Protein AF-A0A1F6CPT9-F1 (afdb_monomer)

Sequence (129 aa):
MKGLKEGGGSLDKKAQEIASQERLVRDHKRMLEDFEKDITEIAAGVELTQDSISREDEIAEALLAEGKIDVEFAKIIGRSQLLQASSIEDTNVRLQELRHFAELLETAITEEEARLTELLEQYSGGKRQ

Mean predicted aligned error: 8.27 Å

Foldseek 3Di:
DDDDDDPPPPLVVLVVVLVVLVVVLVVLVVVLVVLVVVLVVLVVVLVVLVVVLVVLVVVLVVCVVVVVDDPVVSVVSVVVNVVSVVVSVVSVVVSVVSVVVSVVSVVVSVVSVVVSVVSVVVSVVVVVD

pLDDT: mean 87.81, std 13.7, range [42.22, 97.62]

Structure (mmCIF, N/CA/C/O backbone):
data_AF-A0A1F6CPT9-F1
#
_entry.id   AF-A0A1F6CPT9-F1
#
loop_
_atom_site.group_PDB
_atom_site.id
_atom_site.type_symbol
_atom_site.label_atom_id
_atom_site.label_alt_id
_atom_site.label_comp_id
_atom_site.label_asym_id
_atom_site.label_entity_id
_atom_site.label_seq_id
_atom_site.pdbx_PDB_ins_code
_atom_site.Cartn_x
_atom_site.Cartn_y
_atom_site.Cartn_z
_atom_site.occupancy
_atom_site.B_iso_or_equiv
_atom_site.auth_seq_id
_atom_site.auth_comp_id
_atom_site.auth_asym_id
_atom_site.auth_atom_id
_atom_site.pdbx_PDB_model_num
ATOM 1 N N . MET A 1 1 ? 25.801 8.611 -60.720 1.00 42.22 1 MET A N 1
ATOM 2 C CA . MET A 1 1 ? 26.334 8.635 -59.341 1.00 42.22 1 MET A CA 1
ATOM 3 C C . MET A 1 1 ? 25.163 8.523 -58.369 1.00 42.22 1 MET A C 1
ATOM 5 O O . MET A 1 1 ? 24.420 9.484 -58.232 1.00 42.22 1 MET A O 1
ATOM 9 N N . LYS A 1 2 ? 24.926 7.347 -57.771 1.00 44.81 2 LYS A N 1
ATOM 10 C CA . LYS A 1 2 ? 23.940 7.175 -56.688 1.00 44.81 2 LYS A CA 1
ATOM 11 C C . LYS A 1 2 ? 24.688 7.319 -55.363 1.00 44.81 2 LYS A C 1
ATOM 13 O O . LYS A 1 2 ? 25.382 6.400 -54.948 1.00 44.81 2 LYS A O 1
ATOM 18 N N . GLY A 1 3 ? 24.623 8.516 -54.785 1.00 45.69 3 GLY A N 1
ATOM 19 C CA . GLY A 1 3 ? 25.220 8.843 -53.495 1.00 45.69 3 GLY A CA 1
ATOM 20 C C . GLY A 1 3 ? 24.296 8.435 -52.352 1.00 45.69 3 GLY A C 1
ATOM 21 O O . GLY A 1 3 ? 23.178 8.931 -52.246 1.00 45.69 3 GLY A O 1
ATOM 22 N N . LEU A 1 4 ? 24.803 7.503 -51.554 1.00 52.97 4 LEU A N 1
ATOM 23 C CA . LEU A 1 4 ? 24.401 7.066 -50.218 1.00 52.97 4 LEU A CA 1
ATOM 24 C C . LEU A 1 4 ? 23.574 8.098 -49.419 1.00 52.97 4 LEU A C 1
ATOM 26 O O . LEU A 1 4 ? 24.064 9.171 -49.074 1.00 52.97 4 LEU A O 1
ATOM 30 N N . LYS A 1 5 ? 22.343 7.726 -49.053 1.00 50.75 5 LYS A N 1
ATOM 31 C CA . LYS A 1 5 ? 21.540 8.372 -48.000 1.00 50.75 5 LYS A CA 1
ATOM 32 C C . LYS A 1 5 ? 20.895 7.299 -47.122 1.00 50.75 5 LYS A C 1
ATOM 34 O O . LYS A 1 5 ? 19.693 7.102 -47.199 1.00 50.75 5 LYS A O 1
ATOM 39 N N . GLU A 1 6 ? 21.672 6.595 -46.300 1.00 49.88 6 GLU A N 1
ATOM 40 C CA . GLU A 1 6 ? 21.086 5.641 -45.332 1.00 49.88 6 GLU A CA 1
ATOM 41 C C . GLU A 1 6 ? 21.677 5.721 -43.910 1.00 49.88 6 GLU A C 1
ATOM 43 O O . GLU A 1 6 ? 21.292 4.951 -43.041 1.00 49.88 6 GLU A O 1
ATOM 48 N N . GLY A 1 7 ? 22.539 6.701 -43.606 1.00 48.66 7 GLY A N 1
ATOM 49 C CA . GLY A 1 7 ? 23.173 6.804 -42.279 1.00 48.66 7 GLY A CA 1
ATOM 50 C C . GLY A 1 7 ? 22.349 7.483 -41.170 1.00 48.66 7 GLY A C 1
ATOM 51 O O . GLY A 1 7 ? 22.655 7.301 -39.998 1.00 48.66 7 GLY A O 1
ATOM 52 N N . GLY A 1 8 ? 21.314 8.268 -41.501 1.00 50.97 8 GLY A N 1
ATOM 53 C CA . GLY A 1 8 ? 20.643 9.149 -40.524 1.00 50.97 8 GLY A CA 1
ATOM 54 C C . GLY A 1 8 ? 19.485 8.524 -39.734 1.00 50.97 8 GLY A C 1
ATOM 55 O O . GLY A 1 8 ? 19.234 8.905 -38.600 1.00 50.97 8 GLY A O 1
ATOM 56 N N . GLY A 1 9 ? 18.781 7.535 -40.291 1.00 58.88 9 GLY A N 1
ATOM 57 C CA . GLY A 1 9 ? 17.502 7.077 -39.725 1.00 58.88 9 GLY A CA 1
ATOM 58 C C . GLY A 1 9 ? 17.594 6.106 -38.541 1.00 58.88 9 GLY A C 1
ATOM 59 O O . GLY A 1 9 ? 16.593 5.885 -37.869 1.00 58.88 9 GLY A O 1
ATOM 60 N N . SER A 1 10 ? 18.756 5.492 -38.296 1.00 63.56 10 SER A N 1
ATOM 61 C CA . SER A 1 10 ? 18.927 4.473 -37.243 1.00 63.56 10 SER A CA 1
ATOM 62 C C . SER A 1 10 ? 19.266 5.093 -35.882 1.00 63.56 10 SER A C 1
ATOM 64 O O . SER A 1 10 ? 18.710 4.698 -34.858 1.00 63.56 10 SER A O 1
ATOM 66 N N . LEU A 1 11 ? 20.122 6.120 -35.869 1.00 66.19 11 LEU A N 1
ATOM 67 C CA . LEU A 1 11 ? 20.515 6.825 -34.645 1.00 66.19 11 LEU A CA 1
ATOM 68 C C . LEU A 1 11 ? 19.373 7.671 -34.070 1.00 66.19 11 LEU A C 1
ATOM 70 O O . LEU A 1 11 ? 19.193 7.684 -32.853 1.00 66.19 11 LEU A O 1
ATOM 74 N N . ASP A 1 12 ? 18.564 8.299 -34.927 1.00 78.75 12 ASP A N 1
ATOM 75 C CA . ASP A 1 12 ? 17.390 9.069 -34.499 1.00 78.75 12 ASP A CA 1
ATOM 76 C C . ASP A 1 12 ? 16.321 8.173 -33.857 1.00 78.75 12 ASP A C 1
ATOM 78 O O . ASP A 1 12 ? 15.718 8.548 -32.853 1.00 78.75 12 ASP A O 1
ATOM 82 N N . LYS A 1 13 ? 16.135 6.948 -34.370 1.00 83.38 13 LYS A N 1
ATOM 83 C CA . LYS A 1 13 ? 15.224 5.957 -33.774 1.00 83.38 13 LYS A CA 1
ATOM 84 C C . LYS A 1 13 ? 15.705 5.474 -32.407 1.00 83.38 13 LYS A C 1
ATOM 86 O O . LYS A 1 13 ? 14.904 5.406 -31.484 1.00 83.38 13 LYS A O 1
ATOM 91 N N . LYS A 1 14 ? 17.005 5.194 -32.252 1.00 84.38 14 LYS A N 1
ATOM 92 C CA . LYS A 1 14 ? 17.580 4.793 -30.954 1.00 84.38 14 LYS A CA 1
ATOM 93 C C . LYS A 1 14 ? 17.473 5.900 -29.905 1.00 84.38 14 LYS A C 1
ATOM 95 O O . LYS A 1 14 ? 17.148 5.622 -28.759 1.00 84.38 14 LYS A O 1
ATOM 100 N N . ALA A 1 15 ? 17.704 7.154 -30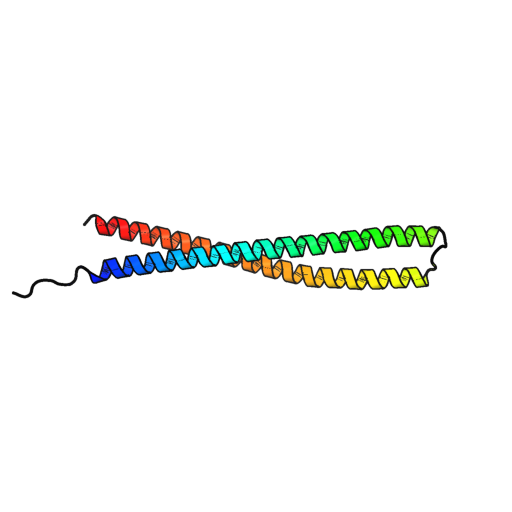.296 1.00 87.62 15 ALA A N 1
ATOM 101 C CA . ALA A 1 15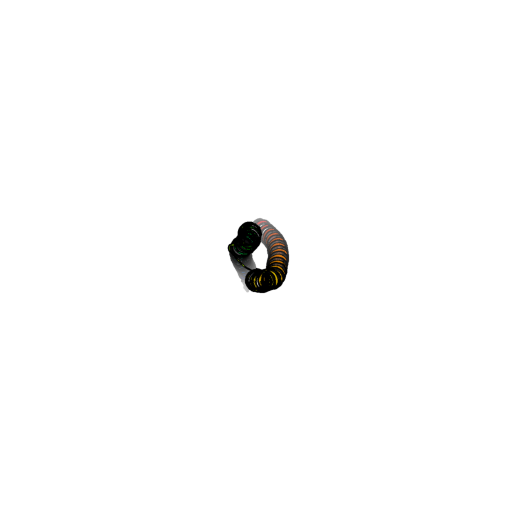 ? 17.530 8.292 -29.395 1.00 87.62 15 ALA A CA 1
ATOM 102 C C . ALA A 1 15 ? 16.063 8.460 -28.954 1.00 87.62 15 ALA A C 1
ATOM 104 O O . ALA A 1 15 ? 15.803 8.754 -27.790 1.00 87.62 15 ALA A O 1
ATOM 105 N N . GLN A 1 16 ? 15.106 8.234 -29.862 1.00 89.06 16 GLN A N 1
ATOM 106 C CA . GLN A 1 16 ? 13.678 8.228 -29.528 1.00 89.06 16 GLN A CA 1
ATOM 107 C C . GLN A 1 16 ? 13.300 7.073 -28.592 1.00 89.06 16 GLN A C 1
ATOM 109 O O . GLN A 1 16 ? 12.534 7.290 -27.657 1.00 89.06 16 GLN A O 1
ATOM 114 N N . GLU A 1 17 ? 13.847 5.873 -28.806 1.00 91.69 17 GLU A N 1
ATOM 115 C CA . GLU A 1 17 ? 13.614 4.714 -27.932 1.00 91.69 17 GLU A CA 1
ATOM 116 C C . GLU A 1 17 ? 14.142 4.962 -26.514 1.00 91.69 17 GLU A C 1
ATOM 118 O O . GLU A 1 17 ? 13.404 4.765 -25.554 1.00 91.69 17 GLU A O 1
ATOM 123 N N . ILE A 1 18 ? 15.361 5.498 -26.378 1.00 93.31 18 ILE A N 1
ATOM 124 C CA . ILE A 1 18 ? 15.940 5.886 -25.080 1.00 93.31 18 ILE A CA 1
ATOM 125 C C . ILE A 1 18 ? 15.045 6.904 -24.370 1.00 93.31 18 ILE A C 1
ATOM 127 O O . ILE A 1 18 ? 14.663 6.684 -23.227 1.00 93.31 18 ILE A O 1
ATOM 131 N N . ALA A 1 19 ? 14.646 7.981 -25.052 1.00 92.94 19 ALA A N 1
ATOM 132 C CA . ALA A 1 19 ? 13.797 9.010 -24.451 1.00 92.94 19 ALA A CA 1
ATOM 133 C C . ALA A 1 19 ? 12.412 8.474 -24.039 1.00 92.94 19 ALA A C 1
ATOM 135 O O . ALA A 1 19 ? 11.825 8.940 -23.059 1.00 92.94 19 ALA A O 1
ATOM 136 N N . SER A 1 20 ? 11.874 7.505 -24.787 1.00 93.62 20 SER A N 1
ATOM 137 C CA . SER A 1 20 ? 10.632 6.816 -24.429 1.00 93.62 20 SER A CA 1
ATOM 138 C C . SER A 1 20 ? 10.817 5.944 -23.188 1.00 93.62 20 SER A C 1
ATOM 140 O O . SER A 1 20 ? 9.979 5.992 -22.291 1.00 93.62 20 SER A O 1
ATOM 142 N N . GLN A 1 21 ? 11.914 5.188 -23.118 1.00 93.31 21 GLN A N 1
ATOM 143 C CA . GLN A 1 21 ? 12.230 4.316 -21.988 1.00 93.31 21 GLN A CA 1
ATOM 144 C C . GLN A 1 21 ? 12.505 5.124 -20.710 1.00 93.31 21 GLN A C 1
ATOM 146 O O . GLN A 1 21 ? 11.977 4.804 -19.653 1.00 93.31 21 GLN A O 1
ATOM 151 N N . GLU A 1 22 ? 13.249 6.230 -20.805 1.00 95.56 22 GLU A N 1
ATOM 152 C CA . GLU A 1 22 ? 13.483 7.156 -19.687 1.00 95.56 22 GLU A CA 1
ATOM 153 C C . GLU A 1 22 ? 12.182 7.737 -19.127 1.00 95.56 22 GLU A C 1
ATOM 155 O O . GLU A 1 22 ? 12.051 7.940 -17.918 1.00 95.56 22 GLU A O 1
ATOM 160 N N . ARG A 1 23 ? 11.221 8.043 -20.009 1.00 96.19 23 ARG A N 1
ATOM 161 C CA . ARG A 1 23 ? 9.907 8.531 -19.588 1.00 96.19 23 ARG A CA 1
ATOM 162 C C . ARG A 1 23 ? 9.133 7.440 -18.855 1.00 96.19 23 ARG A C 1
ATOM 164 O O . ARG A 1 23 ? 8.587 7.730 -17.799 1.00 96.19 23 ARG A O 1
ATOM 171 N N . LEU A 1 24 ? 9.127 6.220 -19.384 1.00 93.88 24 LEU A N 1
ATOM 172 C CA . LEU A 1 24 ? 8.409 5.095 -18.789 1.00 93.88 24 LEU A CA 1
ATOM 173 C C . LEU A 1 24 ? 8.935 4.763 -17.385 1.00 93.88 24 LEU A C 1
ATOM 175 O O . LEU A 1 24 ? 8.155 4.743 -16.438 1.00 93.88 24 LEU A O 1
ATOM 179 N N . VAL A 1 25 ? 10.261 4.674 -17.223 1.00 95.56 25 VAL A N 1
ATOM 180 C CA . VAL A 1 25 ? 10.915 4.502 -15.913 1.00 95.56 25 VAL A CA 1
ATOM 181 C C . VAL A 1 25 ? 10.509 5.610 -14.941 1.00 95.56 25 VAL A C 1
ATOM 183 O O . VAL A 1 25 ? 10.185 5.342 -13.786 1.00 95.56 25 VAL A O 1
ATOM 186 N N . ARG A 1 26 ? 10.508 6.872 -15.390 1.00 97.31 26 ARG A N 1
ATOM 187 C CA . ARG A 1 26 ? 10.123 8.012 -14.545 1.00 97.31 26 ARG A CA 1
ATOM 188 C C . ARG A 1 26 ? 8.660 7.939 -14.112 1.00 97.31 26 ARG A C 1
ATOM 190 O O . ARG A 1 26 ? 8.367 8.210 -12.951 1.00 97.31 26 ARG A O 1
ATOM 197 N N . ASP A 1 27 ? 7.763 7.607 -15.033 1.00 96.00 27 ASP A N 1
ATOM 198 C CA . ASP A 1 27 ? 6.329 7.531 -14.762 1.00 96.00 27 ASP A CA 1
ATOM 199 C C . ASP A 1 27 ? 6.016 6.365 -13.806 1.00 96.00 27 ASP A C 1
ATOM 201 O O . ASP A 1 27 ? 5.261 6.548 -12.851 1.00 96.00 27 ASP A O 1
ATOM 205 N N . HIS A 1 28 ? 6.660 5.207 -13.986 1.00 95.25 28 HIS A N 1
ATOM 206 C CA . HIS A 1 28 ? 6.550 4.076 -13.062 1.00 95.25 28 HIS A CA 1
ATOM 207 C C . HIS A 1 28 ? 7.106 4.399 -11.670 1.00 95.25 28 HIS A C 1
ATOM 209 O O . HIS A 1 28 ? 6.447 4.098 -10.679 1.00 95.25 28 HIS A O 1
ATOM 215 N N . LYS A 1 29 ? 8.262 5.070 -11.567 1.00 97.00 29 LYS A N 1
ATOM 216 C CA . LYS A 1 29 ? 8.804 5.512 -10.268 1.00 97.00 29 LYS A CA 1
ATOM 217 C C . LYS A 1 29 ? 7.854 6.441 -9.528 1.00 97.00 29 LYS A C 1
ATOM 219 O O . LYS A 1 29 ? 7.632 6.263 -8.339 1.00 97.00 29 LYS A O 1
ATOM 224 N N . ARG A 1 30 ? 7.248 7.393 -10.237 1.00 97.62 30 ARG A N 1
ATOM 225 C CA . ARG A 1 30 ? 6.253 8.287 -9.641 1.00 97.62 30 ARG A CA 1
ATOM 226 C C . ARG A 1 30 ? 5.025 7.522 -9.140 1.00 97.62 30 ARG A C 1
ATOM 228 O O . ARG A 1 30 ? 4.525 7.812 -8.064 1.00 97.62 30 ARG A O 1
ATOM 235 N N . MET A 1 31 ? 4.550 6.546 -9.911 1.00 95.19 31 MET A N 1
ATOM 236 C CA . MET A 1 31 ? 3.438 5.691 -9.491 1.00 95.19 31 MET A CA 1
ATOM 237 C C . MET A 1 31 ? 3.799 4.852 -8.254 1.00 95.19 31 MET A C 1
ATOM 239 O O . MET A 1 31 ? 2.954 4.673 -7.383 1.00 95.19 31 MET A O 1
ATOM 243 N N . LEU A 1 32 ? 5.044 4.377 -8.153 1.00 95.69 32 LEU A N 1
ATOM 244 C CA . LEU A 1 32 ? 5.536 3.668 -6.971 1.00 95.69 32 LEU A CA 1
ATOM 245 C C . LEU A 1 32 ? 5.549 4.579 -5.736 1.00 95.69 32 LEU A C 1
ATOM 247 O O . LEU A 1 32 ? 5.029 4.181 -4.700 1.00 95.69 32 LEU A O 1
ATOM 251 N N . GLU A 1 33 ? 6.053 5.809 -5.860 1.00 96.00 33 GLU A N 1
ATOM 252 C CA . GLU A 1 33 ? 6.034 6.807 -4.777 1.00 96.00 33 GLU A CA 1
ATOM 253 C C . GLU A 1 33 ? 4.603 7.093 -4.282 1.00 96.00 33 GLU A C 1
ATOM 255 O O . GLU A 1 33 ? 4.365 7.183 -3.075 1.00 96.00 33 GLU A O 1
ATOM 260 N N . ASP A 1 34 ? 3.638 7.203 -5.203 1.00 94.88 34 ASP A N 1
ATOM 261 C CA . ASP A 1 34 ? 2.225 7.392 -4.861 1.00 94.88 34 ASP A CA 1
ATOM 262 C C . ASP A 1 34 ? 1.666 6.163 -4.105 1.00 94.88 34 ASP A C 1
ATOM 264 O O . ASP A 1 34 ? 1.007 6.324 -3.076 1.00 94.88 34 ASP A O 1
ATOM 268 N N . PHE A 1 35 ? 1.987 4.935 -4.537 1.00 93.19 35 PHE A N 1
ATOM 269 C CA . PHE A 1 35 ? 1.582 3.714 -3.827 1.00 93.19 35 PHE A CA 1
ATOM 270 C C . PHE A 1 35 ? 2.200 3.598 -2.431 1.00 93.19 35 PHE A C 1
ATOM 272 O O . PHE A 1 35 ? 1.501 3.253 -1.480 1.00 93.19 35 PHE A O 1
ATOM 279 N N . GLU A 1 36 ? 3.494 3.876 -2.280 1.00 94.62 36 GLU A N 1
ATOM 280 C CA . GLU A 1 36 ? 4.180 3.828 -0.983 1.00 94.62 36 GLU A CA 1
ATOM 281 C C . GLU A 1 36 ? 3.578 4.824 0.011 1.00 94.62 36 GLU A C 1
ATOM 283 O O . GLU A 1 36 ? 3.409 4.519 1.201 1.00 94.62 36 GLU A O 1
ATOM 288 N N . LYS A 1 37 ? 3.204 6.006 -0.485 1.00 95.56 37 LYS A N 1
ATOM 289 C CA . LYS A 1 37 ? 2.498 7.010 0.300 1.00 95.56 37 LYS A CA 1
ATOM 290 C C . LYS A 1 37 ? 1.126 6.502 0.745 1.00 95.56 37 LYS A C 1
ATOM 292 O O . LYS A 1 37 ? 0.842 6.545 1.942 1.00 95.56 37 LYS A O 1
ATOM 297 N N . ASP A 1 38 ? 0.315 5.982 -0.175 1.00 93.62 38 ASP A N 1
ATOM 298 C CA . ASP A 1 38 ? -1.010 5.439 0.144 1.00 93.62 38 ASP A CA 1
ATOM 299 C C . ASP A 1 38 ? -0.915 4.287 1.159 1.00 93.62 38 ASP A C 1
ATOM 301 O O . ASP A 1 38 ? -1.655 4.255 2.143 1.00 93.62 38 ASP A O 1
ATOM 305 N N . ILE A 1 39 ? 0.044 3.370 0.981 1.00 95.62 39 ILE A N 1
ATOM 306 C CA . ILE A 1 39 ? 0.312 2.271 1.923 1.00 95.62 39 ILE A CA 1
ATOM 307 C C . ILE A 1 39 ? 0.618 2.819 3.320 1.00 95.62 39 ILE A C 1
ATOM 309 O O . ILE A 1 39 ? 0.097 2.299 4.308 1.00 95.62 39 ILE A O 1
ATOM 313 N N . THR A 1 40 ? 1.445 3.861 3.411 1.00 95.81 40 THR A N 1
ATOM 314 C CA . THR A 1 40 ? 1.828 4.478 4.688 1.00 95.81 40 THR A CA 1
ATOM 315 C C . THR A 1 40 ? 0.631 5.133 5.376 1.00 95.81 40 THR A C 1
ATOM 317 O O . THR A 1 40 ? 0.410 4.915 6.567 1.00 95.81 40 THR A O 1
ATOM 320 N N . GLU A 1 41 ? -0.167 5.906 4.637 1.00 94.44 41 GLU A N 1
ATOM 321 C CA . GLU A 1 41 ? -1.348 6.590 5.175 1.00 94.44 41 GLU A CA 1
ATOM 322 C C . GLU A 1 41 ? -2.414 5.593 5.654 1.00 94.44 41 GLU A C 1
ATOM 324 O O . GLU A 1 41 ? -2.964 5.743 6.748 1.00 94.44 41 GLU A O 1
ATOM 329 N N . ILE A 1 42 ? -2.666 4.536 4.877 1.00 92.94 42 ILE A N 1
ATOM 330 C CA . ILE A 1 42 ? -3.635 3.497 5.237 1.00 92.94 42 ILE A CA 1
ATOM 331 C C . ILE A 1 42 ? -3.144 2.692 6.449 1.00 92.94 42 ILE A C 1
ATOM 333 O O . ILE A 1 42 ? -3.926 2.446 7.367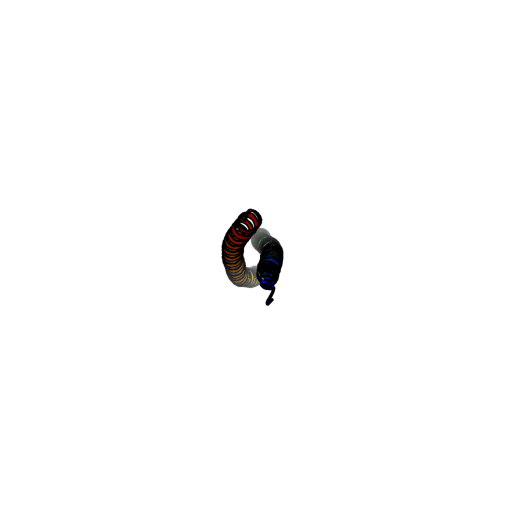 1.00 92.94 42 ILE A O 1
ATOM 337 N N . ALA A 1 43 ? -1.862 2.310 6.489 1.00 93.50 43 ALA A N 1
ATOM 338 C CA . ALA A 1 43 ? -1.290 1.573 7.618 1.00 93.50 43 ALA A CA 1
ATOM 339 C C . ALA A 1 43 ? -1.389 2.370 8.928 1.00 93.50 43 ALA A C 1
ATOM 341 O O . ALA A 1 43 ? -1.834 1.829 9.938 1.00 93.50 43 ALA A O 1
ATOM 342 N N . ALA A 1 44 ? -1.083 3.670 8.894 1.00 93.69 44 ALA A N 1
ATOM 343 C CA . ALA A 1 44 ? -1.255 4.545 10.052 1.00 93.69 44 ALA A CA 1
ATOM 344 C C . ALA A 1 44 ? -2.726 4.627 10.507 1.00 93.69 44 ALA A C 1
ATOM 346 O O . ALA A 1 44 ? -3.014 4.626 11.702 1.00 93.69 44 ALA A O 1
ATOM 347 N N . GLY A 1 45 ? -3.678 4.659 9.567 1.00 91.69 45 GLY A N 1
ATOM 348 C CA . GLY A 1 45 ? -5.109 4.620 9.884 1.00 91.69 45 GLY A CA 1
ATOM 349 C C . GLY A 1 45 ? -5.544 3.324 10.580 1.00 91.69 45 GLY 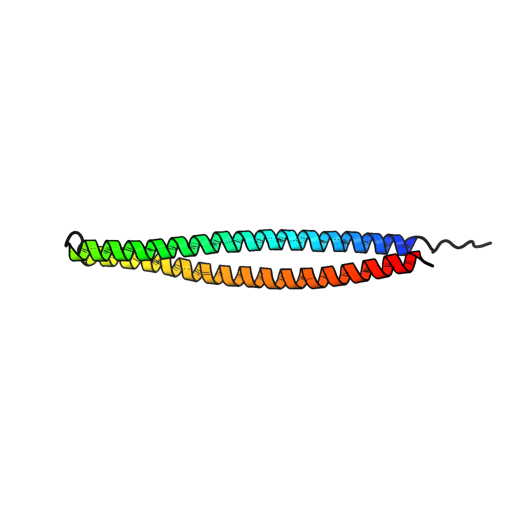A C 1
ATOM 350 O O . GLY A 1 45 ? -6.362 3.362 11.505 1.00 91.69 45 GLY A O 1
ATOM 351 N N . VAL A 1 46 ? -4.977 2.183 10.174 1.00 93.25 46 VAL A N 1
ATOM 352 C CA . VAL A 1 46 ? -5.207 0.886 10.827 1.00 93.25 46 VAL A CA 1
ATOM 353 C C . VAL A 1 46 ? -4.684 0.899 12.263 1.00 93.25 46 VAL A C 1
ATOM 355 O O . VAL A 1 46 ? -5.440 0.552 13.171 1.00 93.25 46 VAL A O 1
ATOM 358 N N . GLU A 1 47 ? -3.446 1.349 12.479 1.00 92.12 47 GLU A N 1
ATOM 359 C CA . GLU A 1 47 ? -2.835 1.439 13.815 1.00 92.12 47 GLU A CA 1
ATOM 360 C C . GLU A 1 47 ? -3.671 2.317 14.757 1.00 92.12 47 GLU A C 1
ATOM 362 O O . GLU A 1 47 ? -4.049 1.883 15.844 1.00 92.12 47 GLU A O 1
ATOM 367 N N . LEU A 1 48 ? -4.077 3.509 14.305 1.00 92.06 48 LEU A N 1
ATOM 368 C CA . LEU A 1 48 ? -4.926 4.412 15.091 1.00 92.06 48 LEU A CA 1
ATOM 369 C C . LEU A 1 48 ? -6.273 3.783 15.473 1.00 92.06 48 LEU A C 1
ATOM 371 O O . LEU A 1 48 ? -6.790 4.024 16.566 1.00 92.06 48 LEU A O 1
ATOM 375 N N . THR A 1 49 ? -6.858 2.985 14.579 1.00 91.56 49 THR A N 1
ATOM 376 C CA . THR A 1 49 ? -8.133 2.307 14.849 1.00 91.56 49 THR A CA 1
ATOM 377 C C . THR A 1 49 ? -7.948 1.195 15.885 1.00 91.56 49 THR A C 1
ATOM 379 O O . THR A 1 49 ? -8.768 1.068 16.793 1.00 91.56 49 THR A O 1
ATOM 382 N N . GLN A 1 50 ? -6.859 0.426 15.801 1.00 90.69 50 GLN A N 1
ATOM 383 C CA . GLN A 1 50 ? -6.519 -0.606 16.788 1.00 90.69 50 GLN A CA 1
ATOM 384 C C . GLN A 1 50 ? -6.245 -0.018 18.180 1.00 90.69 50 GLN A C 1
ATOM 386 O O . GLN A 1 50 ? -6.717 -0.560 19.185 1.00 90.69 50 GLN A O 1
ATOM 391 N N . ASP A 1 51 ? -5.552 1.119 18.245 1.00 92.12 51 ASP A N 1
ATOM 392 C CA . ASP A 1 51 ? -5.320 1.851 19.492 1.00 92.12 51 ASP A CA 1
ATOM 393 C C . ASP A 1 51 ? -6.636 2.361 20.098 1.00 92.12 51 ASP A C 1
ATOM 395 O O . ASP A 1 51 ? -6.841 2.275 21.312 1.00 92.12 51 ASP A O 1
ATOM 399 N N . SER A 1 52 ? -7.558 2.857 19.261 1.00 91.12 52 SER A N 1
ATOM 400 C CA . SER A 1 52 ? -8.890 3.282 19.712 1.00 91.12 52 SER A CA 1
ATOM 401 C C . SER A 1 52 ? -9.673 2.121 20.316 1.00 91.12 52 SER A C 1
ATOM 403 O O . SER A 1 52 ? -10.226 2.276 21.402 1.00 91.12 52 SER A O 1
ATOM 405 N N . ILE A 1 53 ? -9.676 0.955 19.657 1.00 91.50 53 ILE A N 1
ATOM 406 C CA . ILE A 1 53 ? -10.345 -0.254 20.161 1.00 91.50 53 ILE A CA 1
ATOM 407 C C . ILE A 1 53 ? -9.783 -0.638 21.534 1.00 91.50 53 ILE A C 1
ATOM 409 O O . ILE A 1 53 ? -10.555 -0.801 22.479 1.00 91.50 53 ILE A O 1
ATOM 413 N N . SER A 1 54 ? -8.453 -0.709 21.658 1.00 90.94 54 SER A N 1
ATOM 414 C CA . SER A 1 54 ? -7.769 -1.061 22.913 1.00 90.94 54 SER A CA 1
ATOM 415 C C . SER A 1 54 ? -8.135 -0.104 24.049 1.00 90.94 54 SER A C 1
ATOM 417 O O . SER A 1 54 ? -8.428 -0.518 25.168 1.00 90.94 54 SER A O 1
ATOM 419 N N . ARG A 1 55 ? -8.176 1.199 23.756 1.00 92.19 55 ARG A N 1
ATOM 420 C CA . ARG A 1 55 ? -8.536 2.221 24.740 1.00 92.19 55 ARG A CA 1
ATOM 421 C C . ARG A 1 55 ? -10.016 2.175 25.126 1.00 92.19 55 ARG A C 1
ATOM 423 O O . ARG A 1 55 ? -10.354 2.433 26.281 1.00 92.19 55 ARG A O 1
ATOM 430 N N . GLU A 1 56 ? -10.901 1.901 24.171 1.00 92.25 56 GLU A N 1
ATOM 431 C CA . GLU A 1 56 ? -12.329 1.712 24.435 1.00 92.25 56 GLU A CA 1
ATOM 432 C C . GLU A 1 56 ? -12.566 0.510 25.359 1.00 92.25 56 GLU A C 1
ATOM 434 O O . GLU A 1 56 ? -13.380 0.627 26.276 1.00 92.25 56 GLU A O 1
ATOM 439 N N . ASP A 1 57 ? -11.807 -0.580 25.190 1.00 91.69 57 ASP A N 1
ATOM 440 C CA . ASP A 1 57 ? -11.845 -1.752 26.075 1.00 91.69 57 ASP A CA 1
ATOM 441 C C . ASP A 1 57 ? -11.433 -1.392 27.505 1.00 91.69 57 ASP A C 1
ATOM 443 O O . ASP A 1 57 ? -12.199 -1.622 28.441 1.00 91.69 57 ASP A O 1
ATOM 447 N N . GLU A 1 58 ? -10.281 -0.738 27.687 1.00 94.06 58 GLU A N 1
ATOM 448 C CA . GLU A 1 58 ? -9.803 -0.313 29.012 1.00 94.06 58 GLU A CA 1
ATOM 449 C C . GLU A 1 58 ? -10.826 0.577 29.742 1.00 94.06 58 GLU A C 1
ATOM 451 O O . GLU A 1 58 ? -11.071 0.429 30.945 1.00 94.06 58 GLU A O 1
ATOM 456 N N . ILE A 1 59 ? -11.452 1.509 29.014 1.00 93.31 59 ILE A N 1
ATOM 457 C CA . ILE A 1 59 ? -12.479 2.400 29.566 1.00 93.31 59 ILE A CA 1
ATOM 458 C C . ILE A 1 59 ? -13.745 1.612 29.915 1.00 93.31 59 ILE A C 1
ATOM 460 O O . ILE A 1 59 ? -14.314 1.823 30.989 1.00 93.31 59 ILE A O 1
ATOM 464 N N . ALA A 1 60 ? -14.205 0.722 29.034 1.00 92.31 60 ALA A N 1
ATOM 465 C CA . ALA A 1 60 ? -15.400 -0.081 29.264 1.00 92.31 60 ALA A CA 1
ATOM 466 C C . ALA A 1 60 ? -15.230 -1.004 30.479 1.00 92.31 60 ALA A C 1
ATOM 468 O O . ALA A 1 60 ? -16.125 -1.064 31.325 1.00 92.31 60 ALA A O 1
ATOM 469 N N . GLU A 1 61 ? -14.074 -1.656 30.616 1.00 93.50 61 GLU A N 1
ATOM 470 C CA . GLU A 1 61 ? -13.741 -2.497 31.768 1.00 93.50 61 GLU A CA 1
ATOM 471 C C . GLU A 1 61 ? -13.753 -1.700 33.077 1.00 93.50 61 GLU A C 1
ATOM 473 O O . GLU A 1 61 ? -14.388 -2.114 34.053 1.00 93.50 61 GLU A O 1
ATOM 478 N N . ALA A 1 62 ? -13.121 -0.521 33.093 1.00 96.00 62 ALA A N 1
ATOM 479 C CA . ALA A 1 62 ? -13.101 0.349 34.265 1.00 96.00 62 ALA A CA 1
ATOM 480 C C . ALA A 1 62 ? -14.513 0.820 34.657 1.00 96.00 62 ALA A C 1
ATOM 482 O O . ALA A 1 62 ? -14.904 0.743 35.824 1.00 96.00 62 ALA A O 1
ATOM 483 N N . LEU A 1 63 ? -15.313 1.269 33.686 1.00 95.56 63 LEU A N 1
ATOM 484 C CA . LEU A 1 63 ? -16.678 1.733 33.935 1.00 95.56 63 LEU A CA 1
ATOM 485 C C . LEU A 1 63 ? -17.596 0.605 34.420 1.00 95.56 63 LEU A C 1
ATOM 487 O O . LEU A 1 63 ? -18.463 0.849 35.266 1.00 95.56 63 LEU A O 1
ATOM 491 N N . LEU A 1 64 ? -17.420 -0.612 33.900 1.00 94.19 64 LEU A N 1
ATOM 492 C CA . LEU A 1 64 ? -18.186 -1.781 34.324 1.00 94.19 64 LEU A CA 1
ATOM 493 C C . LEU A 1 64 ? -17.822 -2.178 35.760 1.00 94.19 64 LEU A C 1
ATOM 495 O O . LEU A 1 64 ? -18.716 -2.432 36.568 1.00 94.19 64 LEU A O 1
ATOM 499 N N . ALA A 1 65 ? -16.531 -2.169 36.106 1.00 95.06 65 ALA A N 1
ATOM 500 C CA . ALA A 1 65 ? -16.053 -2.456 37.459 1.00 95.06 65 ALA A CA 1
ATOM 501 C C . ALA A 1 65 ? -16.557 -1.436 38.497 1.00 95.06 65 ALA A C 1
ATOM 503 O O . ALA A 1 65 ? -16.864 -1.799 39.633 1.00 95.06 65 ALA A O 1
ATOM 504 N N . GLU A 1 66 ? -16.691 -0.168 38.104 1.00 97.25 66 GLU A N 1
ATOM 505 C CA . GLU A 1 66 ? -17.253 0.898 38.941 1.00 97.25 66 GLU A CA 1
ATOM 506 C C . GLU A 1 66 ? -18.795 0.898 38.988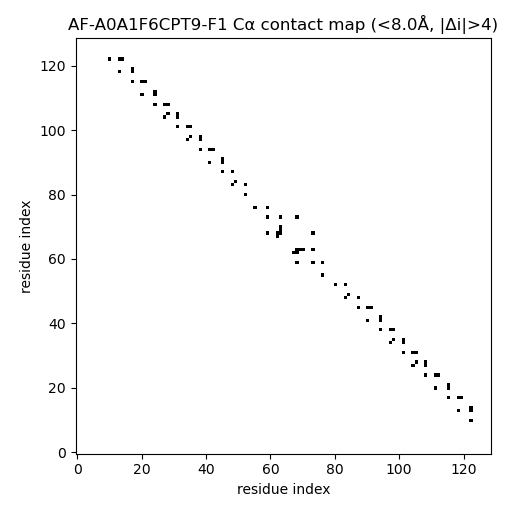 1.00 97.25 66 GLU A C 1
ATOM 508 O O . GLU A 1 66 ? -19.389 1.722 39.686 1.00 97.25 66 GLU A O 1
ATOM 513 N N . GLY A 1 67 ? -19.461 0.006 38.243 1.00 95.56 67 GLY A N 1
ATOM 514 C CA . GLY A 1 67 ? -20.923 -0.047 38.137 1.00 95.56 67 GLY A CA 1
ATOM 515 C C . GLY A 1 67 ? -21.540 1.176 37.449 1.00 95.56 67 GLY A C 1
ATOM 516 O O . GLY A 1 67 ? -22.730 1.443 37.615 1.00 95.56 67 GLY A O 1
ATOM 517 N N . LYS A 1 68 ? -20.737 1.944 36.701 1.00 96.75 68 LYS A N 1
ATOM 518 C CA . LYS A 1 68 ? -21.177 3.132 35.950 1.00 96.75 68 LYS A CA 1
ATOM 519 C C . LYS A 1 68 ? -21.881 2.774 34.646 1.00 96.75 68 LYS A C 1
ATOM 521 O O . LYS A 1 68 ? -22.664 3.576 34.142 1.00 96.75 68 LYS A O 1
ATOM 526 N N . ILE A 1 69 ? -21.597 1.591 34.113 1.00 95.00 69 ILE A N 1
ATOM 527 C CA . ILE A 1 69 ? -22.306 0.985 32.988 1.00 95.00 69 ILE A CA 1
ATOM 528 C C . ILE A 1 69 ? -22.761 -0.417 33.383 1.00 95.00 69 ILE A C 1
ATOM 530 O O . ILE A 1 69 ? -22.170 -1.045 34.263 1.00 95.00 69 ILE A O 1
ATOM 534 N N . ASP A 1 70 ? -23.811 -0.908 32.736 1.00 94.69 70 ASP A N 1
ATOM 535 C CA . ASP A 1 70 ? -24.252 -2.288 32.890 1.00 94.69 70 ASP A CA 1
ATOM 536 C C . ASP A 1 70 ? -23.673 -3.195 31.791 1.00 94.69 70 ASP A C 1
ATOM 538 O O . ASP A 1 70 ? -22.993 -2.767 30.853 1.00 94.69 70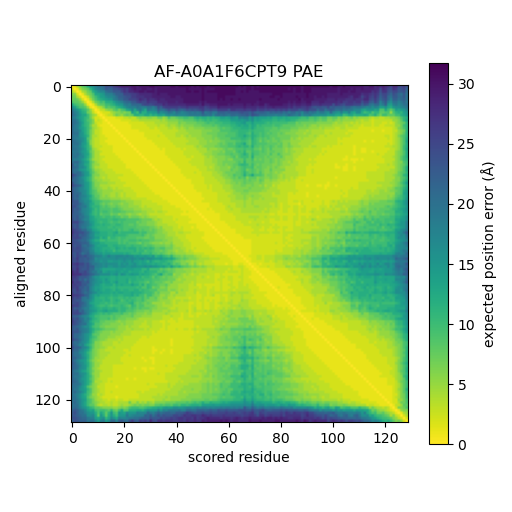 ASP A O 1
ATOM 542 N N . VAL A 1 71 ? -23.958 -4.489 31.922 1.00 91.62 71 VAL A N 1
ATOM 543 C CA . VAL A 1 71 ? -23.502 -5.520 30.987 1.00 91.62 71 VAL A CA 1
ATOM 544 C C . VAL A 1 71 ? -24.085 -5.325 29.581 1.00 91.62 71 VAL A C 1
ATOM 546 O O . VAL A 1 71 ? -23.435 -5.684 2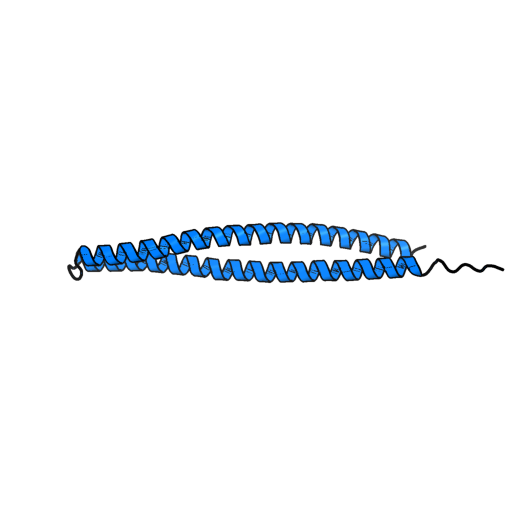8.602 1.00 91.62 71 VAL A O 1
ATOM 549 N N . GLU A 1 72 ? -25.291 -4.767 29.444 1.00 93.75 72 GLU A N 1
ATOM 550 C CA . GLU A 1 72 ? -25.892 -4.539 28.125 1.00 93.75 72 GLU A CA 1
ATOM 551 C C . GLU A 1 72 ? -25.198 -3.391 27.392 1.00 93.75 72 GLU A C 1
ATOM 553 O O . GLU A 1 72 ? -24.931 -3.498 26.195 1.00 93.75 72 GLU A O 1
ATOM 558 N N . PHE A 1 73 ? -24.813 -2.337 28.107 1.00 91.69 73 PHE A N 1
ATOM 559 C CA . PHE A 1 73 ? -24.010 -1.262 27.540 1.00 91.69 73 PHE A CA 1
ATOM 560 C C . PHE A 1 73 ? -22.614 -1.754 27.129 1.00 91.69 73 PHE A C 1
ATOM 562 O O . PHE A 1 73 ? -22.171 -1.470 26.016 1.00 91.69 73 PHE A O 1
ATOM 569 N N . ALA A 1 74 ? -21.961 -2.578 27.956 1.00 89.31 74 ALA A N 1
ATOM 570 C CA . ALA A 1 74 ? -20.685 -3.207 27.601 1.00 89.31 74 ALA A CA 1
ATOM 571 C C . ALA A 1 74 ? -20.795 -4.082 26.333 1.00 89.31 74 ALA A C 1
ATOM 573 O O . ALA A 1 74 ? -19.916 -4.051 25.473 1.00 89.31 74 ALA A O 1
ATOM 574 N N . LYS A 1 75 ? -21.913 -4.801 26.143 1.00 90.38 75 LYS A N 1
ATOM 575 C CA . LYS A 1 75 ? -22.175 -5.558 24.902 1.00 90.38 75 LYS A CA 1
ATOM 576 C C . LYS A 1 75 ? -22.315 -4.663 23.670 1.00 90.38 75 LYS A C 1
ATOM 578 O O . LYS A 1 75 ? -21.971 -5.101 22.573 1.00 90.38 75 LYS A O 1
ATOM 583 N N . ILE A 1 76 ? -22.850 -3.449 23.811 1.00 91.06 76 ILE A N 1
ATOM 584 C CA . ILE A 1 76 ? -22.953 -2.492 22.698 1.00 91.06 76 ILE A CA 1
ATOM 585 C C . ILE A 1 76 ? -21.558 -2.019 22.281 1.00 91.06 76 ILE A C 1
ATOM 587 O O . ILE A 1 76 ? -21.268 -2.022 21.085 1.00 91.06 76 ILE A O 1
ATOM 591 N N . ILE A 1 77 ? -20.693 -1.691 23.247 1.00 90.38 77 ILE A N 1
ATOM 592 C CA . ILE A 1 77 ? -19.289 -1.326 22.994 1.00 90.38 77 ILE A CA 1
ATOM 593 C C . ILE A 1 77 ? -18.575 -2.470 22.262 1.00 90.38 77 ILE A C 1
ATOM 595 O O . ILE A 1 77 ? -18.079 -2.265 21.156 1.00 90.38 77 ILE A O 1
ATOM 599 N N . GLY A 1 78 ? -18.680 -3.700 22.781 1.00 89.00 78 GLY A N 1
ATOM 600 C CA . GLY A 1 78 ? -18.101 -4.890 22.146 1.00 89.00 78 GLY A CA 1
ATOM 601 C C . GLY A 1 78 ? -18.553 -5.104 20.697 1.00 89.00 78 GLY A C 1
ATOM 602 O O . GLY A 1 78 ? -17.761 -5.467 19.830 1.00 89.00 78 GLY A O 1
ATOM 603 N N . ARG A 1 79 ? -19.827 -4.837 20.379 1.00 91.62 79 ARG A N 1
ATOM 604 C CA . ARG A 1 79 ? -20.326 -4.910 18.992 1.00 91.62 79 ARG A CA 1
ATOM 605 C C . ARG A 1 79 ? -19.746 -3.814 18.098 1.00 91.62 79 ARG A C 1
ATOM 607 O O . ARG A 1 79 ? -19.485 -4.086 16.930 1.00 91.62 79 ARG A O 1
ATOM 614 N N . SER A 1 80 ? -19.564 -2.603 18.622 1.00 90.19 80 SER A N 1
ATOM 615 C CA . SER A 1 80 ? -18.926 -1.498 17.893 1.00 90.19 80 SER A CA 1
ATOM 616 C C . SER A 1 80 ? -17.473 -1.832 17.550 1.00 90.19 80 SER A C 1
ATOM 618 O O . SER A 1 80 ? -17.065 -1.706 16.397 1.00 90.19 80 SER A O 1
ATOM 620 N N . GLN A 1 81 ? -16.725 -2.357 18.519 1.00 90.62 81 GLN A N 1
ATOM 621 C CA . GLN A 1 81 ? -15.332 -2.767 18.332 1.00 90.62 81 GLN A CA 1
ATOM 622 C C . GLN A 1 81 ? -15.201 -3.918 17.331 1.00 90.62 81 GLN A C 1
ATOM 624 O O . GLN A 1 81 ? -14.317 -3.891 16.482 1.00 90.62 81 GLN A O 1
ATOM 629 N N . LEU A 1 82 ? -16.119 -4.895 17.350 1.00 89.25 82 LEU A N 1
ATOM 630 C CA . LEU A 1 82 ? -16.152 -5.962 16.342 1.00 89.25 82 LEU A CA 1
ATOM 631 C C . LEU A 1 82 ? -16.349 -5.420 14.918 1.00 89.25 82 LEU A C 1
ATOM 633 O O . LEU A 1 82 ? -15.731 -5.923 13.981 1.00 89.25 82 LEU A O 1
ATOM 637 N N . LEU A 1 83 ? -17.180 -4.386 14.740 1.00 89.19 83 LEU A N 1
ATOM 638 C CA . LEU A 1 83 ? -17.356 -3.736 13.437 1.00 89.19 83 LEU A CA 1
ATOM 639 C C . LEU A 1 83 ? -16.080 -3.010 12.990 1.00 89.19 83 LEU A C 1
ATOM 641 O O . LEU A 1 83 ? -15.691 -3.121 11.828 1.00 89.19 83 LEU A O 1
ATOM 645 N N . GLN A 1 84 ? -15.407 -2.306 13.902 1.00 88.81 84 GLN A N 1
ATOM 646 C CA . GLN A 1 84 ? -14.128 -1.651 13.613 1.00 88.81 84 GLN A CA 1
ATOM 647 C C . GLN A 1 84 ? -13.031 -2.676 13.276 1.00 88.81 84 GLN A C 1
ATOM 649 O O . GLN A 1 84 ? -12.307 -2.496 12.299 1.00 88.81 84 GLN A O 1
ATOM 654 N N . ALA A 1 85 ? -12.951 -3.786 14.015 1.00 87.12 85 ALA A N 1
ATOM 655 C CA . ALA A 1 85 ? -12.005 -4.872 13.763 1.00 87.12 85 ALA A CA 1
ATOM 656 C C . ALA A 1 85 ? -12.234 -5.543 12.398 1.00 87.12 85 ALA A C 1
ATOM 658 O O . ALA A 1 85 ? -11.278 -5.773 11.662 1.00 87.12 85 ALA A O 1
ATOM 659 N N . SER A 1 86 ? -13.494 -5.779 12.014 1.00 87.38 86 SER A N 1
ATOM 660 C CA . SER A 1 86 ? -13.833 -6.274 10.672 1.00 87.38 86 SER A CA 1
ATOM 661 C C . SER A 1 86 ? -13.395 -5.293 9.580 1.00 87.38 86 SER A C 1
ATOM 663 O O . SER A 1 86 ? -12.857 -5.709 8.559 1.00 87.38 86 SER A O 1
ATOM 665 N N . SER A 1 87 ? -13.573 -3.987 9.800 1.00 89.50 87 SER A N 1
ATOM 666 C CA . SER A 1 87 ? -13.102 -2.964 8.859 1.00 89.50 87 SER A CA 1
ATOM 667 C C . SER A 1 87 ? -11.574 -2.934 8.746 1.00 89.50 87 SER A C 1
ATOM 669 O O . SER A 1 87 ? -11.050 -2.654 7.666 1.00 89.50 87 SER A O 1
ATOM 671 N N . ILE A 1 88 ? -10.850 -3.202 9.837 1.00 92.62 88 ILE A N 1
ATOM 672 C CA . ILE A 1 88 ? -9.387 -3.335 9.827 1.00 92.62 88 ILE A CA 1
ATOM 673 C C . ILE A 1 88 ? -8.969 -4.552 9.000 1.00 92.62 88 ILE A C 1
ATOM 675 O O . ILE A 1 88 ? -8.039 -4.444 8.206 1.00 92.62 88 ILE A O 1
ATOM 679 N N . GLU A 1 89 ? -9.650 -5.690 9.142 1.00 91.19 89 GLU A N 1
ATOM 680 C CA . GLU A 1 89 ? -9.350 -6.899 8.367 1.00 91.19 89 GLU A CA 1
ATOM 681 C C . GLU A 1 89 ? -9.511 -6.659 6.859 1.00 91.19 89 GLU A C 1
ATOM 683 O O . GLU A 1 89 ? -8.573 -6.901 6.097 1.00 91.19 89 GLU A O 1
ATOM 688 N N . ASP A 1 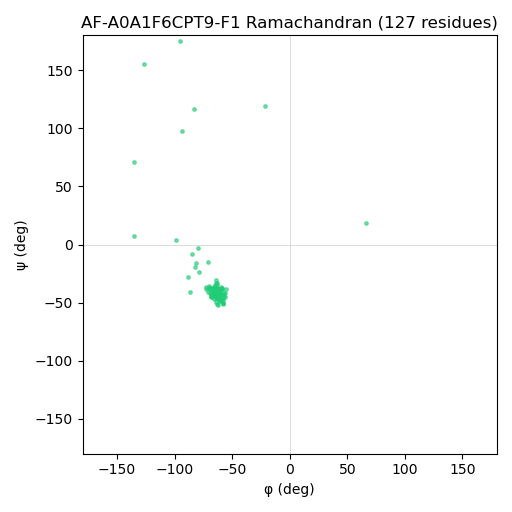90 ? -10.630 -6.059 6.440 1.00 93.06 90 ASP A N 1
ATOM 689 C CA . ASP A 1 90 ? -10.854 -5.669 5.040 1.00 93.06 90 ASP A CA 1
ATOM 690 C C . ASP A 1 90 ? -9.781 -4.689 4.534 1.00 93.06 90 ASP A C 1
ATOM 692 O O . ASP A 1 90 ? -9.322 -4.765 3.390 1.00 93.06 90 ASP A O 1
ATOM 696 N N . THR A 1 91 ? -9.354 -3.758 5.391 1.00 92.81 91 THR A N 1
ATOM 697 C CA . THR A 1 91 ? -8.306 -2.782 5.060 1.00 92.81 91 THR A CA 1
ATOM 698 C C . THR A 1 91 ? -6.934 -3.446 4.938 1.00 92.81 91 THR A C 1
ATOM 700 O O . THR A 1 91 ? -6.168 -3.109 4.037 1.00 92.81 91 THR A O 1
ATOM 703 N N . ASN A 1 92 ? -6.633 -4.432 5.783 1.00 93.06 92 ASN A N 1
ATOM 704 C CA . ASN A 1 92 ? -5.393 -5.200 5.727 1.00 93.06 92 ASN A CA 1
ATOM 705 C C . ASN A 1 92 ? -5.284 -6.020 4.439 1.00 93.06 92 ASN A C 1
ATOM 707 O O . ASN A 1 92 ? -4.199 -6.085 3.862 1.00 93.06 92 ASN A O 1
ATOM 711 N N . VAL A 1 93 ? -6.391 -6.588 3.948 1.00 93.88 93 VAL A N 1
ATOM 712 C CA . VAL A 1 93 ? -6.419 -7.261 2.637 1.00 93.88 93 VAL A CA 1
ATOM 713 C C . VAL A 1 93 ? -6.041 -6.278 1.525 1.00 93.88 93 VAL A C 1
ATOM 715 O O . VAL A 1 93 ? -5.144 -6.562 0.734 1.00 93.88 93 VAL A O 1
ATOM 718 N N . ARG A 1 94 ? -6.630 -5.075 1.510 1.00 90.88 94 ARG A N 1
ATOM 719 C CA . ARG A 1 94 ? -6.280 -4.033 0.523 1.00 90.88 94 ARG A CA 1
ATOM 720 C C . ARG A 1 94 ? -4.827 -3.574 0.637 1.00 90.88 94 ARG A C 1
ATOM 722 O O . ARG A 1 94 ? -4.175 -3.350 -0.376 1.00 90.88 94 ARG A O 1
ATOM 729 N N . LEU A 1 95 ? -4.300 -3.447 1.856 1.00 93.31 95 LEU A N 1
ATOM 730 C CA . LEU A 1 95 ? -2.888 -3.128 2.087 1.00 93.31 95 LEU A CA 1
ATOM 731 C C . LEU A 1 95 ? -1.959 -4.197 1.505 1.00 93.31 95 LEU A C 1
ATOM 733 O O . LEU A 1 95 ? -0.925 -3.853 0.937 1.00 93.31 95 LEU A O 1
ATOM 737 N N . GLN A 1 96 ? -2.308 -5.478 1.640 1.00 94.75 96 GLN A N 1
ATOM 738 C CA . GLN A 1 96 ? -1.539 -6.571 1.041 1.00 94.75 96 GLN A CA 1
ATOM 739 C C . GLN A 1 96 ? -1.562 -6.500 -0.487 1.00 94.75 96 GLN A C 1
ATOM 741 O O . GLN A 1 96 ? -0.515 -6.642 -1.113 1.00 94.75 96 GLN A O 1
ATOM 746 N N . GLU A 1 97 ? -2.722 -6.221 -1.084 1.00 94.19 97 GLU A N 1
ATOM 747 C CA . GLU A 1 97 ? -2.845 -6.027 -2.532 1.00 94.19 97 GLU A CA 1
ATOM 748 C C . GLU A 1 97 ? -1.992 -4.847 -3.019 1.00 94.19 97 GLU A C 1
ATOM 750 O O . GLU A 1 97 ? -1.226 -4.998 -3.968 1.00 94.19 97 GLU A O 1
ATOM 755 N N . LEU A 1 98 ? -2.056 -3.693 -2.344 1.00 93.81 98 LEU A N 1
ATOM 756 C CA . LEU A 1 98 ? -1.252 -2.513 -2.687 1.00 93.81 98 LEU A CA 1
ATOM 757 C C . LEU A 1 98 ? 0.252 -2.786 -2.583 1.00 93.81 98 LEU A C 1
ATOM 759 O O . LEU A 1 98 ? 1.002 -2.416 -3.483 1.00 93.81 98 LEU A O 1
ATOM 763 N N . ARG A 1 99 ? 0.694 -3.470 -1.520 1.00 96.00 99 ARG A N 1
ATOM 764 C CA . ARG A 1 99 ? 2.099 -3.880 -1.361 1.00 96.00 99 ARG A CA 1
ATOM 765 C C . ARG A 1 99 ? 2.537 -4.804 -2.488 1.00 96.00 99 ARG A C 1
ATOM 767 O O . ARG A 1 99 ? 3.593 -4.588 -3.067 1.00 96.00 99 ARG A O 1
ATOM 774 N N . HIS A 1 100 ? 1.704 -5.776 -2.845 1.00 96.00 100 HIS A N 1
ATOM 775 C CA . HIS A 1 100 ? 2.004 -6.674 -3.951 1.00 96.00 100 HIS A CA 1
ATOM 776 C C . HIS A 1 100 ? 2.122 -5.924 -5.287 1.00 96.00 100 HIS A C 1
ATOM 778 O O . HIS A 1 100 ? 3.043 -6.177 -6.061 1.00 96.00 100 HIS A O 1
ATOM 784 N N . PHE A 1 101 ? 1.236 -4.960 -5.557 1.00 94.88 101 PHE A N 1
ATOM 785 C CA . PHE A 1 101 ? 1.354 -4.118 -6.749 1.00 94.88 101 PHE A CA 1
ATOM 786 C C . PHE A 1 101 ? 2.623 -3.260 -6.741 1.00 94.88 101 PHE A C 1
ATOM 788 O O . PHE A 1 101 ? 3.270 -3.149 -7.782 1.00 94.88 101 PHE A O 1
ATOM 795 N N . ALA A 1 102 ? 3.004 -2.696 -5.593 1.00 95.81 102 ALA A N 1
ATOM 796 C CA . ALA A 1 102 ? 4.248 -1.944 -5.449 1.00 95.81 102 ALA A CA 1
ATOM 797 C C . ALA A 1 102 ? 5.481 -2.822 -5.740 1.00 95.81 102 ALA A C 1
ATOM 799 O O . ALA A 1 102 ? 6.343 -2.411 -6.510 1.00 95.81 102 ALA A O 1
ATOM 800 N N . GLU A 1 103 ? 5.521 -4.059 -5.233 1.00 95.94 103 GLU A N 1
ATOM 801 C CA . GLU A 1 103 ? 6.598 -5.028 -5.509 1.00 95.94 103 GLU A CA 1
ATOM 802 C C . GLU A 1 103 ? 6.706 -5.380 -7.005 1.00 95.94 103 GLU A C 1
ATOM 804 O O . GLU A 1 103 ? 7.800 -5.435 -7.580 1.00 95.94 103 GLU A O 1
ATOM 809 N N . LEU A 1 104 ? 5.564 -5.603 -7.666 1.00 96.00 104 LEU A N 1
ATOM 810 C CA . LEU A 1 104 ? 5.524 -5.851 -9.110 1.00 96.00 104 LEU A CA 1
ATOM 811 C C . LEU A 1 104 ? 6.028 -4.638 -9.901 1.00 96.00 104 LEU A C 1
ATOM 813 O O . LEU A 1 104 ? 6.756 -4.795 -10.882 1.00 96.00 104 LEU A O 1
ATOM 817 N N . LEU A 1 105 ? 5.657 -3.431 -9.470 1.00 94.81 105 LEU A N 1
ATOM 818 C CA . LEU A 1 105 ? 6.074 -2.189 -10.107 1.00 94.81 105 LEU A CA 1
ATOM 819 C C . LEU A 1 105 ? 7.572 -1.921 -9.911 1.00 94.81 105 LEU A C 1
ATOM 821 O O . LEU A 1 105 ? 8.246 -1.547 -10.867 1.00 94.81 105 LEU A O 1
ATOM 825 N N . GLU A 1 106 ? 8.114 -2.168 -8.719 1.00 96.50 106 GLU A N 1
ATOM 826 C CA . GLU A 1 106 ? 9.551 -2.077 -8.435 1.00 96.50 106 GLU A CA 1
ATOM 827 C C . GLU A 1 106 ? 10.360 -3.048 -9.312 1.00 96.50 106 GLU A C 1
ATOM 829 O O . GLU A 1 106 ? 11.384 -2.676 -9.898 1.00 96.50 106 GLU A O 1
ATOM 834 N N . THR A 1 107 ? 9.854 -4.273 -9.483 1.00 96.75 107 THR A N 1
ATOM 835 C CA . THR A 1 107 ? 10.453 -5.267 -10.385 1.00 96.75 107 THR A CA 1
ATOM 836 C C . THR A 1 107 ? 10.464 -4.757 -11.828 1.00 96.75 107 THR A C 1
ATOM 838 O O . THR A 1 107 ? 11.508 -4.773 -12.479 1.00 96.75 107 THR A O 1
ATOM 841 N N . ALA A 1 108 ? 9.334 -4.232 -12.313 1.00 93.50 108 ALA A N 1
ATOM 842 C CA . ALA A 1 108 ? 9.233 -3.676 -13.660 1.00 93.50 108 ALA A CA 1
ATOM 843 C C . ALA A 1 108 ? 10.177 -2.479 -13.868 1.00 93.50 108 ALA A C 1
ATOM 845 O O . ALA A 1 108 ? 10.851 -2.397 -14.892 1.00 93.50 108 ALA A O 1
ATOM 846 N N . ILE A 1 109 ? 10.281 -1.574 -12.889 1.00 95.81 109 ILE A N 1
ATOM 847 C CA . ILE A 1 109 ? 11.229 -0.450 -12.925 1.00 95.81 109 ILE A CA 1
ATOM 848 C C . ILE A 1 109 ? 12.660 -0.971 -13.058 1.00 95.81 109 ILE A C 1
ATOM 850 O O . ILE A 1 109 ? 13.402 -0.485 -13.908 1.00 95.81 109 ILE A O 1
ATOM 854 N N . THR A 1 110 ? 13.032 -1.978 -12.267 1.00 96.50 110 THR A N 1
ATOM 855 C CA . THR A 1 110 ? 14.376 -2.571 -12.294 1.00 96.50 110 THR A CA 1
ATOM 856 C C . THR A 1 110 ? 14.710 -3.149 -13.672 1.00 96.50 110 THR A C 1
ATOM 858 O O . THR A 1 110 ? 15.787 -2.893 -14.217 1.00 96.50 110 THR A O 1
ATOM 861 N N . GLU A 1 111 ? 13.782 -3.900 -14.269 1.00 95.31 111 GLU A N 1
ATOM 862 C CA . GLU A 1 111 ? 13.944 -4.454 -15.619 1.00 95.31 111 GLU A CA 1
ATOM 863 C C . GLU A 1 111 ? 14.076 -3.350 -16.679 1.00 95.31 111 GLU A C 1
ATOM 865 O O . GLU A 1 111 ? 14.913 -3.425 -17.583 1.00 95.31 111 GLU A O 1
ATOM 870 N N . GLU A 1 112 ? 13.280 -2.290 -16.557 1.00 94.50 112 GLU A N 1
ATOM 871 C CA . GLU A 1 112 ? 13.317 -1.164 -17.480 1.00 94.50 112 GLU A CA 1
ATOM 872 C C . GLU A 1 112 ? 14.581 -0.308 -17.359 1.00 94.50 112 GLU A C 1
ATOM 874 O O . GLU A 1 112 ? 15.099 0.166 -18.374 1.00 94.50 112 GLU A O 1
ATOM 879 N N . GLU A 1 113 ? 15.114 -0.134 -16.153 1.00 95.81 113 GLU A N 1
ATOM 880 C CA . GLU A 1 113 ? 16.397 0.529 -15.922 1.00 95.81 113 GLU A CA 1
ATOM 881 C C . GLU A 1 113 ? 17.566 -0.280 -16.488 1.00 95.81 113 GLU A C 1
ATOM 883 O O . GLU A 1 113 ? 18.477 0.291 -17.102 1.00 95.81 113 GLU A O 1
ATOM 888 N N . ALA A 1 114 ? 17.526 -1.608 -16.347 1.00 94.94 114 ALA A N 1
ATOM 889 C CA . ALA A 1 114 ? 18.504 -2.494 -16.968 1.00 94.94 114 ALA A CA 1
ATOM 890 C C . ALA A 1 114 ? 18.466 -2.354 -18.498 1.00 94.94 114 ALA A C 1
ATOM 892 O O . ALA A 1 114 ? 19.496 -2.101 -19.129 1.00 94.94 114 ALA A O 1
ATOM 893 N N . ARG A 1 115 ? 17.269 -2.391 -19.097 1.00 92.81 115 ARG A N 1
ATOM 894 C CA . ARG A 1 115 ? 17.091 -2.189 -20.542 1.00 92.81 115 ARG A CA 1
ATOM 895 C C . ARG A 1 115 ? 17.558 -0.806 -21.001 1.00 92.81 115 ARG A C 1
ATOM 897 O O . ARG A 1 115 ? 18.199 -0.686 -22.045 1.00 92.81 115 ARG A O 1
ATOM 904 N N . LEU A 1 116 ? 17.253 0.247 -20.244 1.00 93.06 116 LEU A N 1
ATOM 905 C CA . LEU A 1 116 ? 17.717 1.602 -20.543 1.00 93.06 116 LEU A CA 1
ATOM 906 C C . LEU A 1 116 ? 19.250 1.680 -20.528 1.00 93.06 116 LEU A C 1
ATOM 908 O O . LEU A 1 116 ? 19.842 2.292 -21.418 1.00 93.06 116 LEU A O 1
ATOM 912 N N . THR A 1 117 ? 19.889 1.021 -19.561 1.00 93.69 117 THR A N 1
ATOM 913 C CA . THR A 1 117 ? 21.352 0.937 -19.467 1.00 93.69 117 THR A CA 1
ATOM 914 C C . THR A 1 117 ? 21.941 0.285 -20.719 1.00 93.69 117 THR A C 1
ATOM 916 O O . THR A 1 117 ? 22.822 0.867 -21.355 1.00 93.69 117 THR A O 1
ATOM 919 N N . GLU A 1 118 ? 21.393 -0.852 -21.154 1.00 92.12 118 GLU A N 1
ATOM 920 C CA . GLU A 1 118 ? 21.820 -1.524 -22.388 1.00 92.12 118 GLU A CA 1
ATOM 921 C C . GLU A 1 118 ? 21.644 -0.636 -23.634 1.00 92.12 118 GLU A C 1
ATOM 923 O O . GLU A 1 118 ? 22.532 -0.560 -24.491 1.00 92.12 118 GLU A O 1
ATOM 928 N N . LEU A 1 119 ? 20.517 0.077 -23.747 1.00 89.81 119 LEU A N 1
ATOM 929 C CA . LEU A 1 119 ? 20.260 0.996 -24.862 1.00 89.81 119 LEU A CA 1
ATOM 930 C C . LEU A 1 119 ? 21.280 2.146 -24.901 1.00 89.81 119 LEU A C 1
ATOM 932 O O . LEU A 1 119 ? 21.776 2.499 -25.979 1.00 89.81 119 LEU A O 1
ATOM 936 N N . LEU A 1 120 ? 21.625 2.711 -23.742 1.00 89.56 120 LEU A N 1
ATOM 937 C CA . LEU A 1 120 ? 22.620 3.778 -23.611 1.00 89.56 120 LEU A CA 1
ATOM 938 C C . LEU A 1 120 ? 24.029 3.296 -23.994 1.00 89.56 120 LEU A C 1
ATOM 940 O O . LEU A 1 120 ? 24.749 3.990 -24.725 1.00 89.56 120 LEU A O 1
ATOM 944 N N . GLU A 1 121 ? 24.416 2.091 -23.573 1.00 89.38 121 GLU A N 1
ATOM 945 C CA . GLU A 1 121 ? 25.687 1.469 -23.958 1.00 89.38 121 GLU A CA 1
ATOM 946 C C . GLU A 1 121 ? 25.773 1.263 -25.476 1.00 89.38 121 GLU A C 1
ATOM 948 O O . GLU A 1 121 ? 26.742 1.686 -26.115 1.00 89.38 121 GLU A O 1
ATOM 953 N N . GLN A 1 122 ? 24.723 0.717 -26.095 1.00 85.69 122 GLN A N 1
ATOM 954 C CA . GLN A 1 122 ? 24.668 0.528 -27.547 1.00 85.69 122 GLN A CA 1
ATOM 955 C C . GLN A 1 122 ? 24.704 1.852 -28.320 1.00 85.69 122 GLN A C 1
ATOM 957 O O . GLN A 1 122 ? 25.330 1.944 -29.382 1.00 85.69 122 GLN A O 1
ATOM 962 N N . TYR A 1 123 ? 24.024 2.884 -27.818 1.00 82.56 123 TYR A N 1
ATOM 963 C CA . TYR A 1 123 ? 24.006 4.204 -28.441 1.00 82.56 123 TYR A CA 1
ATOM 964 C C . TYR A 1 123 ? 25.374 4.898 -28.354 1.00 82.56 123 TYR A C 1
ATOM 966 O O . TYR A 1 123 ? 25.818 5.514 -29.325 1.00 82.56 123 TYR A O 1
ATOM 974 N N . SER A 1 124 ? 26.081 4.760 -27.228 1.00 79.25 124 SER A N 1
ATOM 975 C CA . SER A 1 124 ? 27.427 5.321 -27.044 1.00 79.25 124 SER A CA 1
ATOM 976 C C . SER A 1 124 ? 28.513 4.571 -27.832 1.00 79.25 124 SER A C 1
ATOM 978 O O . SER A 1 124 ? 29.406 5.211 -28.394 1.00 79.25 124 SER A O 1
ATOM 980 N N . GLY A 1 125 ? 28.408 3.243 -27.957 1.00 70.75 125 GLY A N 1
ATOM 981 C CA . GLY A 1 125 ? 29.287 2.422 -28.798 1.00 70.75 125 GLY A CA 1
ATOM 982 C C . GLY A 1 125 ? 29.115 2.695 -30.296 1.00 70.75 125 GLY A C 1
ATOM 983 O O . GLY A 1 125 ? 30.101 2.766 -31.028 1.00 70.75 125 GLY A O 1
ATOM 984 N N . GLY A 1 126 ? 27.880 2.948 -30.743 1.00 58.47 126 GLY A N 1
ATOM 985 C CA . GLY A 1 126 ? 27.567 3.302 -32.132 1.00 58.47 126 GLY A CA 1
ATOM 986 C C . GLY A 1 126 ? 28.028 4.699 -32.571 1.00 58.47 126 GLY A C 1
ATOM 987 O O . GLY A 1 126 ? 28.077 4.960 -33.766 1.00 58.47 126 GLY A O 1
ATOM 988 N N . LYS A 1 127 ? 28.391 5.593 -31.638 1.00 54.84 127 LYS A N 1
ATOM 989 C CA . LYS A 1 127 ? 28.948 6.927 -31.946 1.00 54.84 127 LYS A CA 1
ATOM 990 C C . LYS A 1 127 ? 30.463 6.936 -32.195 1.00 54.84 127 LYS A C 1
ATOM 992 O O . LYS A 1 127 ? 30.998 7.981 -32.553 1.00 54.84 127 LYS A O 1
ATOM 997 N N . ARG A 1 128 ? 31.166 5.820 -31.954 1.00 50.78 128 ARG A N 1
ATOM 998 C CA . ARG A 1 128 ? 32.634 5.708 -32.098 1.00 50.78 128 ARG A CA 1
ATOM 999 C C . ARG A 1 128 ? 33.096 5.060 -33.416 1.00 50.78 128 ARG A C 1
ATOM 1001 O O . ARG A 1 128 ? 34.299 4.864 -33.573 1.00 50.78 128 ARG A O 1
ATOM 1008 N N . GLN A 1 129 ? 32.182 4.726 -34.329 1.00 42.75 129 GLN A N 1
ATOM 1009 C CA . GLN A 1 129 ? 32.474 4.212 -35.678 1.00 42.75 129 GLN A CA 1
ATOM 1010 C C . GLN A 1 129 ? 32.040 5.226 -36.735 1.00 42.75 129 GLN A C 1
ATOM 1012 O O . GLN A 1 129 ? 32.739 5.308 -37.767 1.00 42.75 129 GLN A O 1
#

Secondary structure (DSSP, 8-state):
------SSHHHHHHHHHHHHHHHHHHHHHHHHHHHHHHHHHHHHHHHHHHHHHHHHHHHHHHHHHTTSS-HHHHHHHHHHHHHHHHHHHHHHHHHHHHHHHHHHHHHHHHHHHHHHHHHHHHHHHHT--

Nearest PDB structures (foldseek):
  4mh6-assembly1_A  TM=4.558E-01  e=1.826E-01  Vibrio parahaemolyticus RIMD 2210633
  7n6g-assembly1_3H  TM=7.769E-01  e=2.247E+00  Chlamydomonas reinhardtii
  5sxc-assembly1_B  TM=4.719E-01  e=2.319E-01  Homo sapiens
  5xg2-assembly1_A  TM=3.879E-01  e=1.312E+00  Pyrococcus yayanosii CH1
  7nsu-assembly1_D  TM=4.822E-01  e=3.216E+00  Escherichia coli

Solvent-accessible surface area (backbone atoms only — not comparable to full-atom values): 7151 Å² total; per-residue (Å²): 136,90,78,87,87,76,82,67,70,62,61,57,50,51,54,50,50,49,57,50,47,56,47,51,42,51,53,51,51,52,53,41,55,54,48,56,48,52,50,51,55,52,51,51,52,45,52,55,50,53,52,49,45,56,50,50,48,56,50,48,52,51,34,42,75,71,64,77,42,54,74,68,56,50,51,52,53,53,52,52,44,52,52,52,51,52,53,42,52,59,48,49,53,52,49,52,52,53,51,52,52,42,53,54,49,54,50,51,40,53,56,46,51,51,51,46,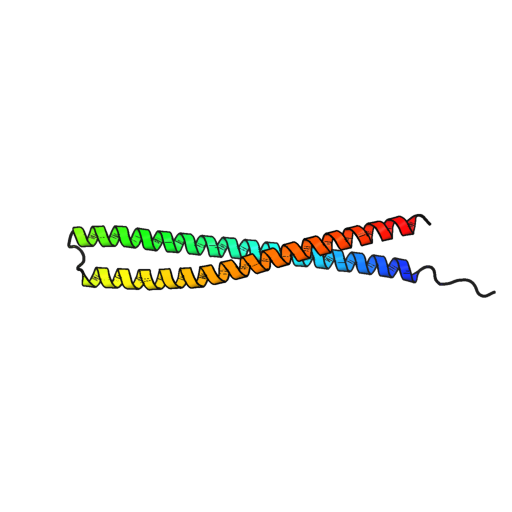50,54,53,52,52,54,56,59,58,65,71,78,115

Organism: NCBI:txid1798483

Radius of gyration: 28.84 Å; Cα contacts (8 Å, |Δi|>4): 49; chains: 1; bounding box: 58×16×98 Å